Protein AF-A0A818E758-F1 (afdb_monomer)

pLDDT: mean 93.23, std 4.65, range [68.94, 97.69]

Structure (mmCIF, N/CA/C/O backbone):
data_AF-A0A818E758-F1
#
_entry.id   AF-A0A818E758-F1
#
loop_
_atom_site.group_PDB
_atom_site.id
_atom_site.type_symbol
_atom_site.label_atom_id
_atom_site.label_alt_id
_atom_site.label_comp_id
_atom_site.label_asym_id
_atom_site.label_entity_id
_atom_site.label_seq_id
_atom_site.pdbx_PDB_ins_code
_atom_site.Cartn_x
_atom_site.Cartn_y
_atom_site.Cartn_z
_atom_site.occupancy
_atom_site.B_iso_or_equiv
_atom_site.auth_seq_id
_atom_site.auth_comp_id
_atom_site.auth_asym_id
_atom_site.auth_atom_id
_atom_site.pdbx_PDB_model_num
ATOM 1 N N . MET A 1 1 ? -29.444 -4.368 22.541 1.00 70.75 1 MET A N 1
ATOM 2 C CA . MET A 1 1 ? -29.895 -2.983 22.271 1.00 70.75 1 MET A CA 1
ATOM 3 C C . MET A 1 1 ? -28.922 -2.372 21.281 1.00 70.75 1 MET A C 1
ATOM 5 O O . MET A 1 1 ? -27.742 -2.684 21.382 1.00 70.75 1 MET A O 1
ATOM 9 N N . ALA A 1 2 ? -29.398 -1.591 20.313 1.00 89.00 2 ALA A N 1
ATOM 10 C CA . ALA A 1 2 ? -28.515 -0.907 19.371 1.00 89.00 2 ALA A CA 1
ATOM 11 C C . ALA A 1 2 ? -27.837 0.285 20.064 1.00 89.00 2 ALA A C 1
ATOM 13 O O . ALA A 1 2 ? -28.493 1.023 20.799 1.00 89.00 2 ALA A O 1
ATOM 14 N N . GLU A 1 3 ? -26.535 0.453 19.849 1.00 92.38 3 GLU A N 1
ATOM 15 C CA . GLU A 1 3 ? -25.808 1.652 20.265 1.00 92.38 3 GLU A CA 1
ATOM 16 C C . GLU A 1 3 ? -26.174 2.819 19.342 1.00 92.38 3 GLU A C 1
ATOM 18 O O . GLU A 1 3 ? -26.232 2.659 18.122 1.00 92.38 3 GLU A O 1
ATOM 23 N N . HIS A 1 4 ? -26.436 3.993 19.916 1.00 95.00 4 HIS A N 1
ATOM 24 C CA . HIS A 1 4 ? -26.658 5.202 19.132 1.00 95.00 4 HIS A CA 1
ATOM 25 C C . HIS A 1 4 ? -25.319 5.798 18.690 1.00 95.00 4 HIS A C 1
ATOM 27 O O . HIS A 1 4 ? -24.444 6.033 19.521 1.00 95.00 4 HIS A O 1
ATOM 33 N N . ILE A 1 5 ? -25.201 6.094 17.397 1.00 96.31 5 ILE A N 1
ATOM 34 C CA . ILE A 1 5 ? -24.042 6.752 16.794 1.00 96.31 5 ILE A CA 1
ATOM 35 C C . ILE A 1 5 ? -24.507 8.073 16.179 1.00 96.31 5 ILE A C 1
ATOM 37 O O . ILE A 1 5 ? -25.442 8.081 15.376 1.00 96.31 5 ILE A O 1
ATOM 41 N N . ASP A 1 6 ? -23.853 9.180 16.531 1.00 96.38 6 ASP A N 1
ATOM 42 C CA . ASP A 1 6 ? -24.166 10.498 15.975 1.00 96.38 6 ASP A CA 1
ATOM 43 C C . ASP A 1 6 ? -23.452 10.708 14.632 1.00 96.38 6 ASP A C 1
ATOM 45 O O . ASP A 1 6 ? -22.220 10.746 14.545 1.00 96.38 6 ASP A O 1
ATOM 49 N N . SER A 1 7 ? -24.234 10.897 13.569 1.00 95.25 7 SER A N 1
ATOM 50 C CA . SER A 1 7 ? -23.721 11.105 12.213 1.00 95.25 7 SER A CA 1
ATOM 51 C C . SER A 1 7 ? -22.890 12.380 12.077 1.00 95.25 7 SER A C 1
ATOM 53 O O . SER A 1 7 ? -21.973 12.437 11.257 1.00 95.25 7 SER A O 1
ATOM 55 N N . THR A 1 8 ? -23.191 13.415 12.863 1.00 97.12 8 THR A N 1
ATOM 56 C CA . THR A 1 8 ? -22.452 14.682 12.795 1.00 97.12 8 THR A CA 1
ATOM 57 C C . THR A 1 8 ? -21.044 14.501 13.356 1.00 97.12 8 THR A C 1
ATOM 59 O O . THR A 1 8 ? -20.063 14.918 12.736 1.00 97.12 8 THR A O 1
ATOM 62 N N . SER A 1 9 ? -20.935 13.801 14.485 1.00 96.31 9 SER A N 1
ATOM 63 C CA . SER A 1 9 ? -19.671 13.474 15.139 1.00 96.31 9 SER A CA 1
ATOM 64 C C . SER A 1 9 ? -18.798 12.549 14.290 1.00 96.31 9 SER A C 1
ATOM 66 O O . SER A 1 9 ? -17.599 12.794 14.200 1.00 96.31 9 SER A O 1
ATOM 68 N N . ILE A 1 10 ? -19.365 11.557 13.588 1.00 96.38 10 ILE A N 1
ATOM 69 C CA . ILE A 1 10 ? -18.595 10.715 12.646 1.00 96.38 10 ILE A CA 1
ATOM 70 C C . ILE A 1 10 ? -17.889 11.548 11.568 1.00 96.38 10 ILE A C 1
ATOM 72 O O . ILE A 1 10 ? -16.739 11.272 11.221 1.00 96.38 10 ILE A O 1
ATOM 76 N N . ASN A 1 11 ? -18.565 12.563 11.029 1.00 96.31 11 ASN A N 1
ATOM 77 C CA . ASN A 1 11 ? -18.028 13.356 9.926 1.00 96.31 11 ASN A CA 1
ATOM 78 C C . ASN A 1 11 ? -17.037 14.429 10.391 1.00 96.31 11 ASN A C 1
ATOM 80 O O . ASN A 1 11 ? -16.059 14.698 9.695 1.00 96.31 11 ASN A O 1
ATOM 84 N N . ASN A 1 12 ? -17.262 15.009 11.574 1.00 97.50 12 ASN A N 1
ATOM 85 C CA . ASN A 1 12 ? -16.550 16.209 12.018 1.00 97.50 12 ASN A CA 1
ATOM 86 C C . ASN A 1 12 ? -15.566 15.971 13.175 1.00 97.50 12 ASN A C 1
ATOM 88 O O . ASN A 1 12 ? -14.763 16.852 13.475 1.00 97.50 12 ASN A O 1
ATOM 92 N N . ASN A 1 13 ? -15.590 14.803 13.826 1.00 97.69 13 ASN A N 1
ATOM 93 C CA . ASN A 1 13 ? -14.712 14.478 14.948 1.00 97.69 13 ASN A CA 1
ATOM 94 C C . ASN A 1 13 ? -13.895 13.208 14.660 1.00 97.69 13 ASN A C 1
ATOM 96 O O . ASN A 1 13 ? -14.389 12.082 14.723 1.00 97.69 13 ASN A O 1
ATOM 100 N N . LEU A 1 14 ? -12.598 13.400 14.393 1.00 97.31 14 LEU A N 1
ATOM 101 C CA . LEU A 1 14 ? -11.667 12.310 14.097 1.00 97.31 14 LEU A CA 1
ATOM 102 C C . LEU A 1 14 ? -11.581 11.282 15.232 1.00 97.31 14 LEU A C 1
ATOM 104 O O . LEU A 1 14 ? -11.552 10.085 14.956 1.00 97.31 14 LEU A O 1
ATOM 108 N N . ARG A 1 15 ? -11.537 11.740 16.491 1.00 96.94 15 ARG A N 1
ATOM 109 C CA . ARG A 1 15 ? -11.440 10.854 17.658 1.00 96.94 15 ARG A CA 1
ATOM 110 C C . ARG A 1 15 ? -12.686 9.980 17.761 1.00 96.94 15 ARG A C 1
ATOM 112 O O . ARG A 1 15 ? -12.547 8.769 17.859 1.00 96.94 15 ARG A O 1
ATOM 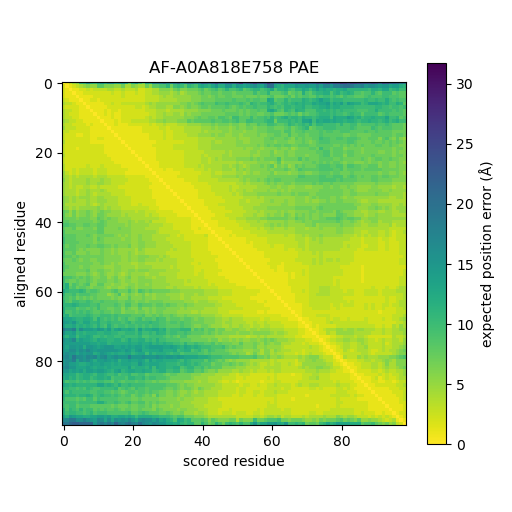119 N N . TYR A 1 16 ? -13.867 10.583 17.639 1.00 97.62 16 TYR A N 1
ATOM 120 C CA . TYR A 1 16 ? -15.142 9.864 17.676 1.00 97.62 16 TYR A CA 1
ATOM 121 C C . TYR A 1 16 ? -15.234 8.813 16.563 1.00 97.62 16 TYR A C 1
ATOM 123 O O . TYR A 1 16 ? -15.598 7.666 16.808 1.00 97.62 16 TYR A O 1
ATOM 131 N N . ARG A 1 17 ? -14.833 9.175 15.336 1.00 96.88 17 ARG A N 1
ATOM 132 C CA . ARG A 1 17 ? -14.798 8.239 14.205 1.00 96.88 17 ARG A CA 1
ATOM 133 C C . ARG A 1 17 ? -13.842 7.073 14.446 1.00 96.88 17 ARG A C 1
ATOM 135 O O . ARG A 1 17 ? -14.187 5.941 14.120 1.00 96.88 17 ARG A O 1
ATOM 142 N N . PHE A 1 18 ? -12.658 7.347 14.994 1.00 96.19 18 PHE A N 1
ATOM 143 C CA . PHE A 1 18 ? -11.685 6.310 15.328 1.00 96.19 18 PHE A CA 1
ATOM 144 C C . PHE A 1 18 ? -12.220 5.370 16.413 1.00 96.19 18 PHE A C 1
ATOM 146 O O . PHE A 1 18 ? -12.187 4.162 16.230 1.00 96.19 18 PHE A O 1
ATOM 153 N N . GLU A 1 19 ? -12.762 5.907 17.508 1.00 95.62 19 GLU A N 1
ATOM 154 C CA . GLU A 1 19 ? -13.316 5.111 18.612 1.00 95.62 19 GLU A CA 1
ATOM 155 C C . GLU A 1 19 ? -14.473 4.221 18.156 1.00 95.62 19 GLU A C 1
ATOM 157 O O . GLU A 1 19 ? -14.481 3.024 18.446 1.00 95.62 19 GLU A O 1
ATOM 162 N N . TYR A 1 20 ? -15.412 4.782 17.388 1.00 96.12 20 TYR A N 1
ATOM 163 C CA . TYR A 1 20 ? -16.505 4.021 16.791 1.00 96.12 20 TYR A CA 1
ATOM 164 C C . TYR A 1 20 ? -15.984 2.889 15.901 1.00 96.12 20 TYR A C 1
ATOM 166 O O . TYR A 1 20 ? -16.408 1.748 16.065 1.00 96.12 20 TYR A O 1
ATOM 174 N N . LEU A 1 21 ? -15.066 3.183 14.974 1.00 96.25 21 LEU A N 1
ATOM 175 C CA . LEU A 1 21 ? -14.577 2.188 14.021 1.00 96.25 21 LEU A CA 1
ATOM 176 C C . LEU A 1 21 ? -13.772 1.083 14.714 1.00 96.25 21 LEU A C 1
ATOM 178 O O . LEU A 1 21 ? -13.983 -0.090 14.414 1.00 96.25 21 LEU A O 1
ATOM 182 N N . SER A 1 22 ? -12.905 1.438 15.665 1.00 96.50 22 SER A N 1
ATOM 183 C CA . SER A 1 22 ? -12.147 0.463 16.455 1.00 96.50 22 SER A CA 1
ATOM 184 C C . SER A 1 22 ? -13.084 -0.450 17.239 1.00 96.50 22 SER A C 1
ATOM 186 O O . SER A 1 22 ? -12.937 -1.666 17.187 1.00 96.50 22 SER A O 1
ATOM 188 N N . LYS A 1 23 ? -14.119 0.102 17.884 1.00 95.81 23 LYS A N 1
ATOM 189 C CA . LYS A 1 23 ? -15.137 -0.702 18.571 1.00 95.81 23 LYS A CA 1
ATOM 190 C C . LYS A 1 23 ? -15.930 -1.583 17.602 1.00 95.81 23 LYS A C 1
ATOM 192 O O . LYS A 1 23 ? -16.155 -2.753 17.890 1.00 95.81 23 LYS A O 1
ATOM 197 N N . PHE A 1 24 ? -16.345 -1.037 16.460 1.00 95.94 24 PHE A N 1
ATOM 198 C CA . PHE A 1 24 ? -17.129 -1.746 15.447 1.00 95.94 24 PHE A CA 1
ATOM 199 C C . PHE A 1 24 ? -16.375 -2.945 14.860 1.00 95.94 24 PHE A C 1
ATOM 201 O O . PHE A 1 24 ? -16.959 -4.011 14.688 1.00 95.94 24 PHE A O 1
ATOM 208 N N . LEU A 1 25 ? -15.079 -2.782 14.585 1.00 96.75 25 LEU A N 1
ATOM 209 C CA . LEU A 1 25 ? -14.205 -3.851 14.099 1.00 96.75 25 LEU A CA 1
ATOM 210 C C . LEU A 1 25 ? -13.729 -4.792 15.214 1.00 96.75 25 LEU A C 1
ATOM 212 O O . LEU A 1 25 ? -13.041 -5.764 14.917 1.00 96.75 25 LEU A O 1
ATOM 216 N N . ASN A 1 26 ? -14.069 -4.501 16.475 1.00 96.75 26 ASN A N 1
ATOM 217 C CA . ASN A 1 26 ? -13.480 -5.133 17.652 1.00 96.75 26 ASN A CA 1
ATOM 218 C C . ASN A 1 26 ? -11.940 -5.120 17.598 1.00 96.75 26 ASN A C 1
ATOM 220 O O . ASN A 1 26 ? -11.294 -6.118 17.889 1.00 96.75 26 ASN A O 1
ATOM 224 N N . PHE A 1 27 ? -11.371 -3.987 17.184 1.00 97.06 27 PHE A N 1
ATOM 225 C CA . PHE A 1 27 ? -9.937 -3.746 17.151 1.00 97.06 27 PHE A CA 1
ATOM 226 C C . PHE A 1 27 ? -9.461 -3.347 18.548 1.00 97.06 27 PHE A C 1
ATOM 228 O O . PHE A 1 27 ? -9.851 -2.306 19.089 1.00 97.06 27 PHE A O 1
ATOM 235 N N . THR A 1 28 ? -8.637 -4.200 19.137 1.00 96.50 28 THR A N 1
ATOM 236 C CA . THR A 1 28 ? -8.213 -4.150 20.535 1.00 96.50 28 THR A CA 1
ATOM 237 C C . THR A 1 28 ? -6.713 -3.893 20.667 1.00 96.50 28 THR A C 1
ATOM 239 O O . THR A 1 28 ? -5.979 -3.819 19.683 1.00 96.50 28 THR A O 1
ATOM 242 N N . ASN A 1 29 ? -6.237 -3.758 21.907 1.00 96.00 29 ASN A N 1
ATOM 243 C CA . ASN A 1 29 ? -4.801 -3.664 22.171 1.00 96.00 29 ASN A CA 1
ATOM 244 C C . ASN A 1 29 ? -4.056 -4.945 21.765 1.00 96.00 29 ASN A C 1
ATOM 246 O O . ASN A 1 29 ? -2.934 -4.844 21.281 1.00 96.00 29 ASN A O 1
ATOM 250 N N . ASP A 1 30 ? -4.691 -6.114 21.876 1.00 97.12 30 ASP A N 1
ATOM 251 C CA . ASP A 1 30 ? -4.095 -7.390 21.467 1.00 97.12 30 ASP A CA 1
ATOM 252 C C . ASP A 1 30 ? -3.813 -7.400 19.955 1.00 97.12 30 ASP A C 1
ATOM 254 O O . ASP A 1 30 ? -2.755 -7.853 19.517 1.00 97.12 30 ASP A O 1
ATOM 258 N N . ASP A 1 31 ? -4.711 -6.824 19.145 1.00 96.75 31 ASP A N 1
ATOM 259 C CA . ASP A 1 31 ? -4.499 -6.670 17.701 1.00 96.75 31 ASP A CA 1
ATOM 260 C C . ASP A 1 31 ? -3.315 -5.742 17.407 1.00 96.75 31 ASP A C 1
ATOM 262 O O . ASP A 1 31 ? -2.513 -6.015 16.515 1.00 96.75 31 ASP A O 1
ATOM 266 N N . ILE A 1 32 ? -3.169 -4.659 18.177 1.00 95.62 32 ILE A N 1
ATOM 267 C CA . ILE A 1 32 ? -2.036 -3.731 18.059 1.00 95.62 32 ILE A CA 1
ATOM 268 C C . ILE A 1 32 ? -0.723 -4.450 18.386 1.00 95.62 32 ILE A C 1
ATOM 270 O O . ILE A 1 32 ? 0.250 -4.324 17.641 1.00 95.62 32 ILE A O 1
ATOM 274 N N . GLU A 1 33 ? -0.679 -5.209 19.480 1.00 97.12 33 GLU A N 1
ATOM 275 C CA . GLU A 1 33 ? 0.500 -5.982 19.878 1.00 97.12 33 GLU A CA 1
ATOM 276 C C . GLU A 1 33 ? 0.869 -7.023 18.817 1.00 97.12 33 GLU A C 1
ATOM 278 O O . GLU A 1 33 ? 2.025 -7.087 18.383 1.00 97.12 33 GLU A O 1
ATOM 283 N N . MET A 1 34 ? -0.120 -7.768 18.320 1.00 97.19 34 MET A N 1
ATOM 284 C CA . MET A 1 34 ? 0.076 -8.760 17.265 1.00 97.19 34 MET A CA 1
ATOM 285 C C . MET A 1 34 ? 0.532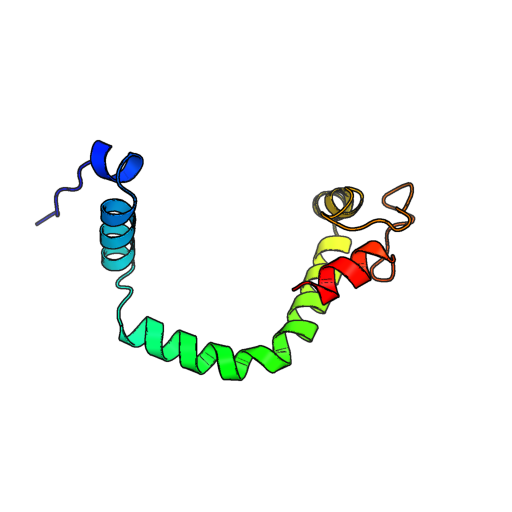 -8.134 15.948 1.00 97.19 34 MET A C 1
ATOM 287 O O . MET A 1 34 ? 1.425 -8.680 15.302 1.00 97.19 34 MET A O 1
ATOM 291 N N . LEU A 1 35 ? -0.015 -6.981 15.550 1.00 96.06 35 LEU A N 1
ATOM 292 C CA . LEU A 1 35 ? 0.418 -6.265 14.347 1.00 96.06 35 LEU A CA 1
ATOM 293 C C . LEU A 1 35 ? 1.847 -5.730 14.481 1.00 96.06 35 LEU A C 1
ATOM 295 O O . LEU A 1 35 ? 2.619 -5.828 13.529 1.00 96.06 35 LEU A O 1
ATOM 299 N N . ASN A 1 36 ? 2.231 -5.218 15.652 1.00 95.62 36 ASN A N 1
ATOM 300 C CA . ASN A 1 36 ? 3.602 -4.766 15.910 1.00 95.62 36 ASN A CA 1
ATOM 301 C C . ASN A 1 36 ? 4.604 -5.930 15.906 1.00 95.62 36 ASN A C 1
ATOM 303 O O . ASN A 1 36 ? 5.728 -5.789 15.414 1.00 95.62 36 ASN A O 1
ATOM 307 N N . TYR A 1 37 ? 4.207 -7.089 16.431 1.00 96.25 37 TYR A N 1
ATOM 308 C CA . TYR A 1 37 ? 5.009 -8.307 16.364 1.00 96.25 37 TYR A CA 1
ATOM 309 C C . TYR A 1 37 ? 5.130 -8.818 14.922 1.00 96.25 37 TYR A C 1
ATOM 311 O O . TYR A 1 37 ? 6.234 -9.031 14.419 1.00 96.25 37 TYR A O 1
ATOM 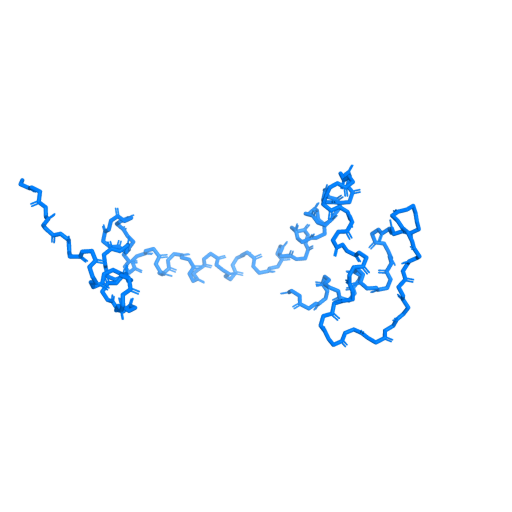319 N N . PHE A 1 38 ? 4.001 -8.944 14.220 1.00 95.75 38 PHE A N 1
ATOM 320 C CA . PHE A 1 38 ? 3.963 -9.375 12.826 1.00 95.75 38 PHE A CA 1
ATOM 321 C C . PHE A 1 38 ? 4.744 -8.430 11.914 1.00 95.75 38 PHE A C 1
ATOM 323 O O . PHE A 1 38 ? 5.439 -8.901 11.022 1.00 95.75 38 PHE A O 1
ATOM 330 N N . GLY A 1 39 ? 4.697 -7.117 12.151 1.00 94.62 39 GLY A N 1
ATOM 331 C CA . GLY A 1 39 ? 5.435 -6.128 11.367 1.00 94.62 39 GLY A CA 1
ATOM 332 C C . GLY A 1 39 ? 6.937 -6.412 11.316 1.00 94.62 39 GLY A C 1
ATOM 333 O O . GLY A 1 39 ? 7.540 -6.324 10.251 1.00 94.62 39 GLY A O 1
ATOM 334 N N . GLN A 1 40 ? 7.529 -6.852 12.430 1.00 93.62 40 GLN A N 1
ATOM 335 C CA . GLN A 1 40 ? 8.9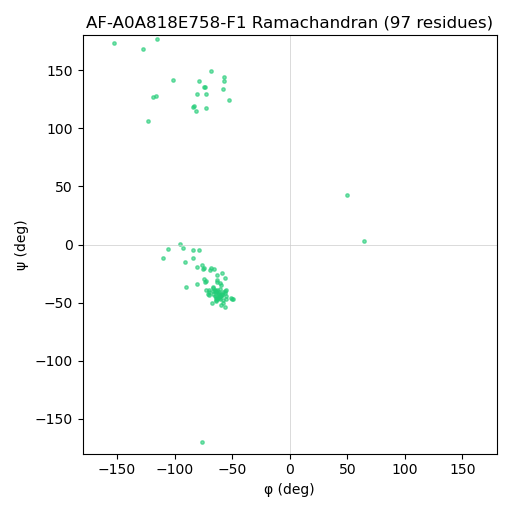45 -7.238 12.483 1.00 93.62 40 GLN A CA 1
ATOM 336 C C . GLN A 1 40 ? 9.236 -8.492 11.651 1.00 93.62 40 GLN A C 1
ATOM 338 O O . GLN A 1 40 ? 10.280 -8.580 11.009 1.00 93.62 40 GLN A O 1
ATOM 343 N N . ILE A 1 41 ? 8.300 -9.444 11.630 1.00 95.56 41 ILE A N 1
ATOM 344 C CA . ILE A 1 41 ? 8.399 -10.666 10.823 1.00 95.56 41 ILE A CA 1
ATOM 345 C C . ILE A 1 41 ? 8.187 -10.358 9.340 1.00 95.56 41 ILE A C 1
ATOM 347 O O . ILE A 1 41 ? 8.859 -10.941 8.498 1.00 95.56 41 ILE A O 1
ATOM 351 N N . ALA A 1 42 ? 7.262 -9.457 9.012 1.00 92.94 42 ALA A N 1
ATOM 352 C CA . ALA A 1 42 ? 6.893 -9.107 7.648 1.00 92.94 42 ALA A CA 1
ATOM 353 C C . ALA A 1 42 ? 7.946 -8.231 6.957 1.00 92.94 42 ALA A C 1
ATOM 355 O O . ALA A 1 42 ? 8.094 -8.314 5.738 1.00 92.94 42 ALA A O 1
ATOM 356 N N . LEU A 1 43 ? 8.689 -7.420 7.720 1.00 92.69 43 LEU A N 1
ATOM 357 C CA . LEU A 1 43 ? 9.633 -6.427 7.201 1.00 92.69 43 LEU A CA 1
ATOM 358 C C . LEU A 1 43 ? 10.610 -6.976 6.140 1.00 92.69 43 LEU A C 1
ATOM 360 O O . LEU A 1 43 ? 10.718 -6.357 5.081 1.00 92.69 43 LEU A O 1
ATOM 364 N N . PRO A 1 44 ? 11.269 -8.140 6.323 1.00 94.88 44 PRO A N 1
ATOM 365 C CA . PRO A 1 44 ? 12.189 -8.685 5.322 1.00 94.88 44 PRO A CA 1
ATOM 366 C C . PRO A 1 44 ? 11.507 -9.099 4.010 1.00 94.88 44 PRO A C 1
ATOM 368 O O . PRO A 1 44 ? 12.169 -9.202 2.980 1.00 94.88 44 PRO A O 1
ATOM 371 N N . PHE A 1 45 ? 10.194 -9.344 4.031 1.00 94.19 45 PHE A N 1
ATOM 372 C CA . PHE A 1 45 ? 9.424 -9.797 2.872 1.00 94.19 45 PHE A CA 1
ATOM 373 C C . PHE A 1 45 ? 8.823 -8.646 2.060 1.00 94.19 45 PHE A C 1
ATOM 375 O O . PHE A 1 45 ? 8.428 -8.866 0.912 1.00 94.19 45 PHE A O 1
ATOM 382 N N . ILE A 1 46 ? 8.779 -7.426 2.614 1.00 92.62 46 ILE A N 1
ATOM 383 C CA . ILE A 1 46 ? 8.209 -6.245 1.949 1.00 92.62 46 ILE A CA 1
ATOM 384 C C . ILE A 1 46 ? 8.764 -6.054 0.530 1.00 92.62 46 ILE A C 1
ATOM 386 O O . ILE A 1 46 ? 7.940 -5.940 -0.379 1.00 92.62 46 ILE A O 1
ATOM 390 N N . PRO A 1 47 ? 10.088 -6.127 0.269 1.00 92.69 47 PRO A N 1
ATOM 391 C CA . PRO A 1 47 ? 10.606 -5.952 -1.088 1.00 92.69 47 PRO A CA 1
ATOM 392 C C . PRO A 1 47 ? 10.013 -6.948 -2.094 1.00 92.69 47 PRO A C 1
ATOM 394 O O . PRO A 1 47 ? 9.632 -6.568 -3.196 1.00 92.69 47 PRO A O 1
ATOM 397 N N . THR A 1 48 ? 9.851 -8.214 -1.695 1.00 95.19 48 THR A N 1
ATOM 398 C CA . THR A 1 48 ? 9.299 -9.262 -2.573 1.00 95.19 48 THR A CA 1
ATOM 399 C C . THR A 1 48 ? 7.812 -9.045 -2.846 1.00 95.19 48 THR A C 1
ATOM 401 O O . THR A 1 48 ? 7.351 -9.209 -3.979 1.00 95.19 48 THR A O 1
ATOM 404 N N . VAL A 1 49 ? 7.046 -8.655 -1.824 1.00 94.94 49 VAL A N 1
ATOM 405 C CA . VAL A 1 49 ? 5.614 -8.355 -1.968 1.00 94.94 49 VAL A CA 1
ATOM 406 C C . VAL A 1 49 ? 5.412 -7.135 -2.865 1.00 94.94 49 VAL A C 1
ATOM 408 O O . VAL A 1 49 ? 4.573 -7.171 -3.765 1.00 94.94 49 VAL A O 1
ATOM 411 N N . VAL A 1 50 ? 6.210 -6.084 -2.661 1.00 94.50 50 VAL A N 1
ATOM 412 C CA . VAL A 1 50 ? 6.206 -4.869 -3.483 1.00 94.50 50 VAL A CA 1
ATOM 413 C C . VAL A 1 50 ? 6.532 -5.217 -4.933 1.00 94.50 50 VAL A C 1
ATOM 415 O O . VAL A 1 50 ? 5.743 -4.894 -5.818 1.00 94.50 50 VAL A O 1
ATOM 418 N N . ASP A 1 51 ? 7.624 -5.934 -5.197 1.00 94.31 51 ASP A N 1
ATOM 419 C CA . ASP A 1 51 ? 7.997 -6.344 -6.554 1.00 94.31 51 ASP A CA 1
ATOM 420 C C . ASP A 1 51 ? 6.869 -7.125 -7.245 1.00 94.31 51 ASP A C 1
ATOM 422 O O . ASP A 1 51 ? 6.480 -6.790 -8.367 1.00 94.31 51 ASP A O 1
ATOM 426 N N . THR A 1 52 ? 6.284 -8.103 -6.548 1.00 96.00 52 THR A N 1
ATOM 427 C CA . THR A 1 52 ? 5.179 -8.927 -7.067 1.00 96.00 52 THR A CA 1
ATOM 428 C C . THR A 1 52 ? 3.948 -8.079 -7.395 1.00 96.00 52 THR A C 1
ATOM 430 O O . THR A 1 52 ? 3.349 -8.222 -8.463 1.00 96.00 52 THR A O 1
ATOM 433 N N . LEU A 1 53 ? 3.577 -7.155 -6.505 1.00 95.12 53 LEU A N 1
ATOM 434 C CA . LEU A 1 53 ? 2.440 -6.262 -6.709 1.00 95.12 53 LEU A CA 1
ATOM 435 C C . LEU A 1 53 ? 2.666 -5.333 -7.902 1.00 95.12 53 LEU A C 1
ATOM 437 O O . LEU A 1 53 ? 1.784 -5.175 -8.742 1.00 95.12 53 LEU A O 1
ATOM 441 N N . PHE A 1 54 ? 3.850 -4.732 -8.00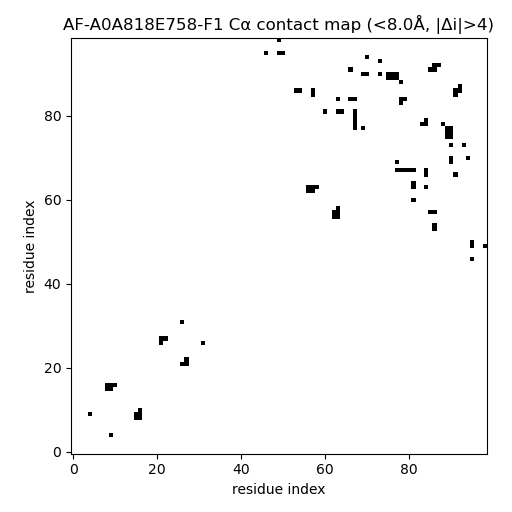6 1.00 94.88 54 PHE A N 1
ATOM 442 C CA . PHE A 1 54 ? 4.182 -3.835 -9.106 1.00 94.88 54 PHE A CA 1
ATOM 443 C C . PHE A 1 54 ? 4.211 -4.563 -10.450 1.00 94.88 54 PHE A C 1
ATOM 445 O O . PHE A 1 54 ? 3.701 -4.023 -11.428 1.00 94.88 54 PHE A O 1
ATOM 452 N N . GLN A 1 55 ? 4.742 -5.788 -10.510 1.00 95.44 55 GLN A N 1
ATOM 453 C CA . GLN A 1 55 ? 4.632 -6.625 -11.708 1.00 95.44 55 GLN A CA 1
ATOM 454 C C . GLN A 1 55 ? 3.165 -6.853 -12.072 1.00 95.44 55 GLN A C 1
ATOM 456 O O . GLN A 1 55 ? 2.773 -6.579 -13.205 1.00 95.44 55 GLN A O 1
ATOM 461 N N . LYS A 1 56 ? 2.334 -7.230 -11.092 1.00 96.38 56 LYS A N 1
ATOM 462 C CA . LYS A 1 56 ? 0.910 -7.481 -11.319 1.00 96.38 56 LYS A CA 1
ATOM 463 C C . LYS A 1 56 ? 0.160 -6.247 -11.820 1.00 96.38 56 LYS A C 1
ATOM 465 O O . LYS A 1 56 ? -0.659 -6.352 -12.725 1.00 96.38 56 LYS A O 1
ATOM 470 N N . LEU A 1 57 ? 0.453 -5.068 -11.274 1.00 95.56 57 LEU A N 1
ATOM 471 C CA . LEU A 1 57 ? -0.160 -3.808 -11.707 1.00 95.56 57 LEU A CA 1
ATOM 472 C C . LEU A 1 57 ? 0.286 -3.380 -13.115 1.00 95.56 57 LEU A C 1
ATOM 474 O O . LEU A 1 57 ? -0.414 -2.603 -13.759 1.00 95.56 57 LEU A O 1
ATOM 478 N N . LEU A 1 58 ? 1.425 -3.861 -13.615 1.00 95.00 58 LEU A N 1
ATOM 479 C CA . LEU A 1 58 ? 1.864 -3.596 -14.988 1.00 95.00 58 LEU A CA 1
ATOM 480 C C . LEU A 1 58 ? 1.241 -4.547 -16.019 1.00 95.00 58 LEU A C 1
ATOM 482 O O . LEU A 1 58 ? 1.357 -4.278 -17.214 1.00 95.00 58 LEU A O 1
ATOM 486 N N . GLU A 1 59 ? 0.579 -5.625 -15.588 1.00 95.56 59 GLU A N 1
ATOM 487 C CA . GLU A 1 59 ? -0.122 -6.555 -16.485 1.00 95.56 59 GLU A CA 1
ATOM 488 C C . GLU A 1 59 ? -1.435 -5.982 -17.039 1.00 95.56 59 GLU A C 1
ATOM 490 O O . GLU A 1 59 ? -1.917 -6.460 -18.064 1.00 95.56 59 GLU A O 1
ATOM 495 N N . PHE A 1 60 ? -2.012 -4.963 -16.394 1.00 95.50 60 PHE A N 1
ATOM 496 C CA . PHE A 1 60 ? -3.280 -4.356 -16.807 1.00 95.50 60 PHE A CA 1
ATOM 497 C C . PHE A 1 60 ? -3.068 -2.898 -17.209 1.00 95.50 60 PHE A C 1
ATOM 499 O O . PHE A 1 60 ? -2.538 -2.104 -16.434 1.00 95.50 60 PHE A O 1
ATOM 506 N N . ASP A 1 61 ? -3.530 -2.529 -18.399 1.00 93.25 61 ASP A N 1
ATOM 507 C CA . ASP A 1 61 ? -3.482 -1.170 -18.956 1.00 93.25 61 ASP A CA 1
ATOM 508 C C . ASP A 1 61 ? -4.049 -0.111 -17.988 1.00 93.25 61 ASP A C 1
ATOM 510 O O . ASP A 1 61 ? -3.416 0.908 -17.693 1.00 93.25 61 ASP A O 1
ATOM 514 N N . ILE A 1 62 ? -5.210 -0.397 -17.389 1.00 95.38 62 ILE A N 1
ATOM 515 C CA . ILE A 1 62 ? -5.912 0.518 -16.491 1.00 95.38 62 ILE A CA 1
ATOM 516 C C . ILE A 1 62 ? -5.090 0.881 -15.253 1.00 95.38 62 ILE A C 1
ATOM 518 O O . ILE A 1 62 ? -5.199 2.009 -14.774 1.00 95.38 62 ILE A O 1
ATOM 522 N N . THR A 1 63 ? -4.259 -0.031 -14.747 1.00 94.88 63 THR A N 1
ATOM 523 C CA . THR A 1 63 ? -3.351 0.230 -13.623 1.00 94.88 63 THR A CA 1
ATOM 524 C C . THR A 1 63 ? -1.997 0.738 -14.106 1.00 94.88 63 THR A C 1
ATOM 526 O O . THR A 1 63 ? -1.427 1.640 -13.492 1.00 94.88 63 THR A O 1
ATOM 529 N N . LYS A 1 64 ? -1.512 0.232 -15.243 1.00 94.12 64 LYS A N 1
ATOM 530 C CA . LYS A 1 64 ? -0.224 0.584 -15.841 1.00 94.12 64 LYS A CA 1
ATOM 531 C C . LYS A 1 64 ? -0.115 2.075 -16.157 1.00 94.12 64 LYS A C 1
ATOM 533 O O . LYS A 1 64 ? 0.891 2.697 -15.811 1.00 94.12 64 LYS A O 1
ATOM 538 N N . LYS A 1 65 ? -1.163 2.680 -16.726 1.00 93.12 65 LYS A N 1
ATOM 539 C CA . LYS A 1 65 ? -1.181 4.106 -17.104 1.00 93.12 65 LYS A CA 1
ATOM 540 C C . LYS A 1 65 ? -0.867 5.071 -15.954 1.00 93.12 65 LYS A C 1
ATOM 542 O O . LYS A 1 65 ? -0.293 6.135 -16.179 1.00 93.12 65 LYS A O 1
ATOM 547 N N . TYR A 1 66 ? -1.183 4.707 -14.707 1.00 92.06 66 TYR A N 1
ATOM 548 C CA . TYR A 1 66 ? -0.910 5.557 -13.542 1.00 92.06 66 TYR A CA 1
ATOM 549 C C . TYR A 1 66 ? 0.586 5.699 -13.241 1.00 92.06 66 TYR A C 1
ATOM 551 O O . TYR A 1 66 ? 0.998 6.670 -12.605 1.00 92.06 66 TYR A O 1
ATOM 559 N N . PHE A 1 67 ? 1.418 4.778 -13.728 1.00 92.56 67 PHE A N 1
ATOM 560 C CA . PHE A 1 67 ? 2.866 4.842 -13.549 1.00 92.56 67 PHE A CA 1
ATOM 561 C C . PHE A 1 67 ? 3.584 5.712 -14.585 1.00 92.56 67 PHE A C 1
ATOM 563 O O . PHE A 1 67 ? 4.783 5.946 -14.433 1.00 92.56 67 PHE A O 1
ATOM 570 N N . LEU A 1 68 ? 2.874 6.246 -15.584 1.00 91.75 68 LEU A N 1
ATOM 571 C CA . LEU A 1 68 ? 3.391 7.303 -16.463 1.00 91.75 68 LEU A CA 1
ATOM 572 C C . LEU A 1 68 ? 3.414 8.670 -15.765 1.00 91.75 68 LEU A C 1
ATOM 574 O O . LEU A 1 68 ? 4.165 9.563 -16.148 1.00 91.75 68 LEU A O 1
ATOM 578 N N . ILE A 1 69 ? 2.613 8.836 -14.708 1.00 92.12 69 ILE A N 1
ATOM 579 C CA . ILE A 1 69 ? 2.575 10.067 -13.921 1.00 92.12 69 ILE A CA 1
ATOM 580 C C . ILE A 1 69 ? 3.853 10.160 -13.090 1.00 92.12 69 ILE A C 1
ATOM 582 O O . ILE A 1 69 ? 4.205 9.219 -12.365 1.00 92.12 69 ILE A O 1
ATOM 586 N N . ARG A 1 70 ? 4.525 11.314 -13.165 1.00 93.19 70 ARG A N 1
ATOM 587 C CA . ARG A 1 70 ? 5.734 11.600 -12.387 1.00 93.19 70 ARG A CA 1
ATOM 588 C C . ARG A 1 70 ? 5.486 11.341 -10.901 1.00 93.19 70 ARG A C 1
ATOM 590 O O . ARG A 1 70 ? 4.557 11.895 -10.318 1.00 93.19 70 ARG A O 1
ATOM 597 N N . HIS A 1 71 ? 6.306 10.492 -10.291 1.00 91.31 71 HIS A N 1
ATOM 598 C CA . HIS A 1 71 ? 6.274 10.283 -8.851 1.00 91.31 71 HIS A CA 1
ATOM 599 C C . HIS A 1 71 ? 6.766 11.537 -8.124 1.00 91.31 71 HIS A C 1
ATOM 601 O O . HIS A 1 71 ? 7.613 12.272 -8.636 1.00 91.31 71 HIS A O 1
ATOM 607 N N . PHE A 1 72 ? 6.244 11.781 -6.924 1.00 89.81 72 PHE A N 1
ATOM 608 C CA . PHE A 1 72 ? 6.676 12.910 -6.111 1.00 89.81 72 PHE A CA 1
ATOM 609 C C . PHE A 1 72 ? 8.188 12.829 -5.848 1.00 89.81 72 PHE A C 1
ATOM 611 O O . PHE A 1 72 ? 8.710 11.763 -5.543 1.00 89.81 72 PHE A O 1
ATOM 618 N N . SER A 1 73 ? 8.901 13.943 -6.020 1.00 90.06 73 SER A N 1
ATOM 619 C CA . SER A 1 73 ? 10.367 14.027 -5.891 1.00 90.06 73 SER A CA 1
ATOM 620 C C . SER A 1 73 ? 11.198 13.218 -6.901 1.00 90.06 73 SER A C 1
ATOM 622 O O . SER A 1 73 ? 12.424 13.256 -6.830 1.00 90.06 73 SER A O 1
ATOM 624 N N . TYR A 1 74 ? 10.586 12.540 -7.878 1.00 91.81 74 TYR A N 1
ATOM 625 C CA . TYR A 1 74 ? 11.329 11.875 -8.948 1.00 91.81 74 TYR A CA 1
ATOM 626 C C . TYR A 1 74 ? 11.685 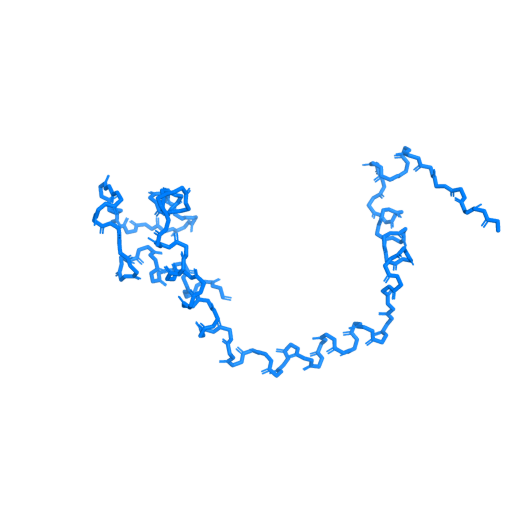12.863 -10.070 1.00 91.81 74 TYR A C 1
ATOM 628 O O . TYR A 1 74 ? 10.802 13.428 -10.724 1.00 91.81 74 TYR A O 1
ATOM 636 N N . THR A 1 75 ? 12.979 13.053 -10.330 1.00 91.50 75 THR A N 1
ATOM 637 C CA . THR A 1 75 ? 13.512 14.027 -11.307 1.00 91.50 75 THR A CA 1
ATOM 638 C C . THR A 1 75 ? 14.040 13.394 -12.596 1.00 91.50 75 THR A C 1
ATOM 640 O O . THR A 1 75 ? 14.392 14.122 -13.522 1.00 91.50 75 THR A O 1
ATOM 643 N N . GLY A 1 76 ? 14.053 12.062 -12.690 1.00 90.44 76 GLY A N 1
ATOM 644 C CA . GLY A 1 76 ? 14.565 11.334 -13.851 1.00 90.44 76 GLY A CA 1
ATOM 645 C C . GLY A 1 76 ? 13.626 11.324 -15.063 1.00 90.44 76 GLY A C 1
ATOM 646 O O . GLY A 1 76 ? 12.618 12.051 -15.134 1.00 90.44 76 GLY A O 1
ATOM 647 N N . THR A 1 77 ? 13.980 10.491 -16.038 1.00 88.50 77 THR A N 1
ATOM 648 C CA . THR A 1 77 ? 13.270 10.386 -17.321 1.00 88.50 77 THR A CA 1
ATOM 649 C C . THR A 1 77 ? 11.989 9.558 -17.206 1.00 88.50 77 THR A C 1
ATOM 651 O O . THR A 1 77 ? 11.937 8.548 -16.510 1.00 88.50 77 THR A O 1
ATOM 654 N N . LEU A 1 78 ? 10.923 9.988 -17.884 1.00 88.81 78 LEU A N 1
ATOM 655 C CA . LEU A 1 78 ? 9.666 9.240 -17.922 1.00 88.81 78 LEU A CA 1
ATOM 656 C C . LEU A 1 78 ? 9.546 8.476 -19.242 1.00 88.81 78 LEU A C 1
ATOM 658 O O . LEU A 1 78 ? 9.899 9.039 -20.281 1.00 88.81 78 LEU A O 1
ATOM 662 N N . PRO A 1 79 ? 9.010 7.244 -19.222 1.00 88.75 79 PRO A N 1
ATOM 663 C CA . PRO A 1 79 ? 8.572 6.573 -20.440 1.00 88.75 79 PRO A CA 1
ATOM 664 C C . PRO A 1 79 ? 7.538 7.423 -21.183 1.00 88.75 79 PRO A C 1
ATOM 666 O O . PRO A 1 79 ? 6.702 8.074 -20.552 1.00 88.75 79 PRO A O 1
ATOM 669 N N . ILE A 1 80 ? 7.573 7.402 -22.517 1.00 84.50 80 ILE A N 1
ATOM 670 C CA . ILE A 1 80 ? 6.682 8.232 -23.342 1.00 84.50 80 ILE A CA 1
ATOM 671 C C . ILE A 1 80 ? 5.253 7.675 -23.323 1.00 84.50 80 ILE A C 1
ATOM 673 O O . ILE A 1 80 ? 4.278 8.420 -23.417 1.00 84.50 80 ILE A O 1
ATOM 677 N N . ASN A 1 81 ? 5.120 6.355 -23.209 1.00 88.75 81 ASN A N 1
ATOM 678 C CA . ASN A 1 81 ? 3.852 5.642 -23.305 1.00 88.75 81 ASN A CA 1
ATOM 679 C C . ASN A 1 81 ? 3.881 4.330 -22.502 1.00 88.75 81 ASN A C 1
ATOM 681 O O . ASN A 1 81 ? 4.915 3.901 -21.984 1.00 88.75 81 ASN A O 1
ATOM 685 N N . GLU A 1 82 ? 2.723 3.675 -22.411 1.00 85.75 82 GLU A N 1
ATOM 686 C CA . GLU A 1 82 ? 2.556 2.413 -21.684 1.00 85.75 82 GLU A CA 1
ATOM 687 C C . GLU A 1 82 ? 3.389 1.264 -22.265 1.00 85.75 82 GLU A C 1
ATOM 689 O O . GLU A 1 82 ? 3.742 0.344 -21.531 1.00 85.75 82 GLU A O 1
ATOM 694 N N . THR A 1 83 ? 3.728 1.296 -23.555 1.00 87.38 83 THR A N 1
ATOM 695 C CA . THR A 1 83 ? 4.540 0.260 -24.210 1.00 87.38 83 THR A CA 1
ATOM 696 C C . THR A 1 83 ? 5.992 0.310 -23.735 1.00 87.38 83 THR A C 1
ATOM 698 O O . THR A 1 83 ? 6.598 -0.729 -23.493 1.00 87.38 83 THR A O 1
ATOM 701 N N . GLU A 1 84 ? 6.534 1.514 -23.548 1.00 88.19 84 GLU A N 1
ATOM 702 C CA . GLU A 1 84 ? 7.898 1.748 -23.049 1.00 88.19 84 GLU A CA 1
ATOM 703 C C . GLU A 1 84 ? 8.016 1.622 -21.524 1.00 88.19 84 GLU A C 1
ATOM 705 O O . GLU A 1 84 ? 9.108 1.434 -20.982 1.00 88.19 84 GLU A O 1
ATOM 710 N N . LEU A 1 85 ? 6.894 1.726 -20.811 1.00 91.94 85 LEU A N 1
ATOM 711 C CA . LEU A 1 85 ? 6.852 1.535 -19.371 1.00 91.94 85 LEU A CA 1
ATOM 712 C C . LEU A 1 85 ? 7.023 0.049 -19.029 1.00 91.94 85 LEU A C 1
ATOM 714 O O . LEU A 1 85 ? 6.178 -0.798 -19.336 1.00 91.94 85 LEU A O 1
ATOM 718 N N . THR A 1 86 ? 8.098 -0.255 -18.312 1.00 92.88 86 THR A N 1
ATOM 719 C CA . THR A 1 86 ? 8.419 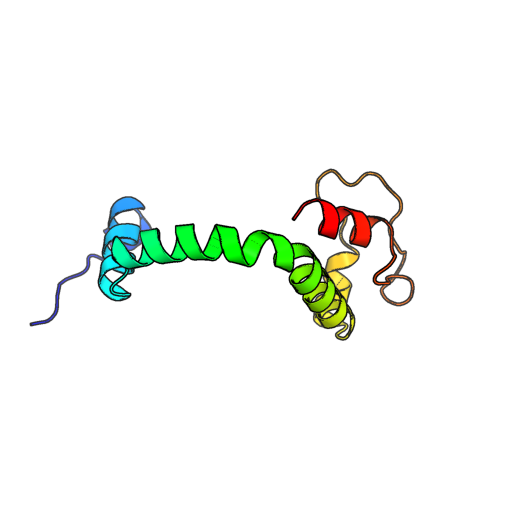-1.603 -17.845 1.00 92.88 86 THR A CA 1
ATOM 720 C C . THR A 1 86 ? 8.677 -1.605 -16.347 1.00 92.88 86 THR A C 1
ATOM 722 O O . THR A 1 86 ? 8.871 -0.566 -15.715 1.00 92.88 86 THR A O 1
ATOM 725 N N . PHE A 1 87 ? 8.748 -2.801 -15.768 1.00 93.06 87 PHE A N 1
ATOM 726 C CA . PHE A 1 87 ? 9.136 -2.976 -14.372 1.00 93.06 87 PHE A CA 1
ATOM 727 C C . PHE A 1 87 ? 10.537 -2.411 -14.060 1.00 93.06 87 PHE A C 1
ATOM 729 O O . PHE A 1 87 ? 10.805 -2.040 -12.917 1.00 93.06 87 PHE A O 1
ATOM 736 N N . GLN A 1 88 ? 11.409 -2.305 -15.069 1.00 92.31 88 GLN A N 1
ATOM 737 C CA . GLN A 1 88 ? 12.779 -1.798 -14.943 1.00 92.31 88 GLN A CA 1
ATOM 738 C C . GLN A 1 88 ? 12.920 -0.309 -15.286 1.00 92.31 88 GLN A C 1
ATOM 740 O O . GLN A 1 88 ? 14.024 0.225 -15.226 1.00 92.31 88 GLN A O 1
ATOM 745 N N . SER A 1 89 ? 11.831 0.383 -15.642 1.00 92.88 89 SER A N 1
ATOM 746 C CA . SER A 1 89 ? 11.875 1.831 -15.852 1.00 92.88 89 SER A CA 1
ATOM 747 C C . SER A 1 89 ? 12.388 2.538 -14.590 1.00 92.88 89 SER A C 1
ATOM 749 O O . SER A 1 89 ? 12.024 2.168 -13.474 1.00 92.88 89 SER A O 1
ATOM 751 N N . GLU A 1 90 ? 13.206 3.578 -14.756 1.00 93.00 90 GLU A N 1
ATOM 752 C CA . GLU A 1 90 ? 13.911 4.255 -13.656 1.00 93.00 90 GLU A CA 1
ATOM 753 C C . GLU A 1 90 ? 12.946 4.746 -12.557 1.00 93.00 90 GLU A C 1
ATOM 755 O O . GLU A 1 90 ? 13.159 4.479 -11.374 1.00 93.00 90 GLU A O 1
ATOM 760 N N . GLN A 1 91 ? 11.814 5.351 -12.936 1.00 91.69 91 GLN A N 1
ATOM 761 C CA . GLN A 1 91 ? 10.769 5.734 -11.982 1.00 91.69 91 GLN A CA 1
ATOM 762 C C . GLN A 1 91 ? 10.195 4.542 -11.197 1.00 91.69 91 GLN A C 1
ATOM 764 O O . GLN A 1 91 ? 9.810 4.692 -10.037 1.00 91.69 91 GLN A O 1
ATOM 769 N N . MET A 1 92 ? 10.086 3.366 -11.817 1.00 93.31 92 MET A N 1
ATOM 770 C CA . MET A 1 92 ? 9.539 2.176 -11.164 1.00 93.31 92 MET A CA 1
ATOM 771 C C . MET A 1 92 ? 10.503 1.647 -10.113 1.00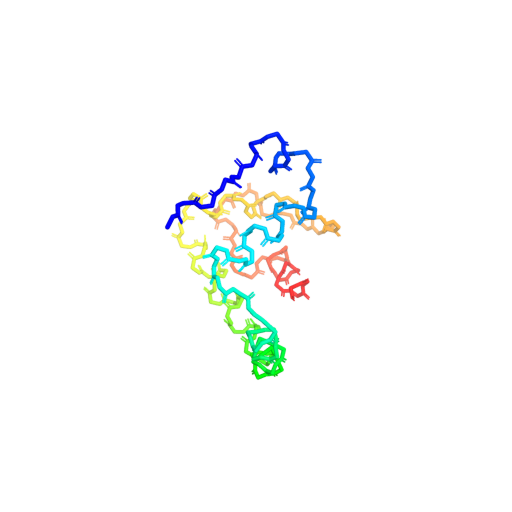 93.31 92 MET A C 1
ATOM 773 O O . MET A 1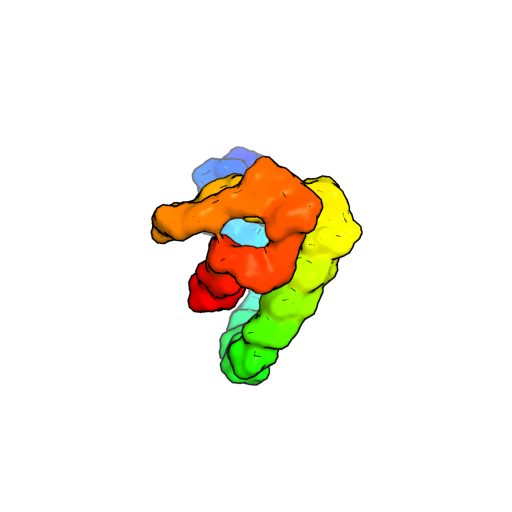 92 ? 10.074 1.347 -9.003 1.00 93.31 92 MET A O 1
ATOM 777 N N . ALA A 1 93 ? 11.800 1.613 -10.424 1.00 91.75 93 ALA A N 1
ATOM 778 C CA . ALA A 1 93 ? 12.833 1.302 -9.442 1.00 91.75 93 ALA A CA 1
ATOM 779 C C . ALA A 1 93 ? 12.828 2.316 -8.284 1.00 91.75 93 ALA A C 1
ATOM 781 O O . ALA A 1 93 ? 12.817 1.912 -7.122 1.00 91.75 93 ALA A O 1
ATOM 782 N N . PHE A 1 94 ? 12.725 3.616 -8.595 1.00 92.12 94 PHE A N 1
ATOM 783 C CA . PHE A 1 94 ? 12.616 4.673 -7.587 1.00 92.12 94 PHE A CA 1
ATOM 784 C C . PHE A 1 94 ? 11.424 4.435 -6.650 1.00 92.12 94 PHE A C 1
ATOM 786 O O . PHE A 1 94 ? 11.607 4.330 -5.441 1.00 92.12 94 PHE A O 1
ATOM 793 N N . ARG A 1 95 ? 10.219 4.247 -7.207 1.00 90.88 95 ARG A N 1
ATOM 794 C CA . ARG A 1 95 ? 8.988 4.004 -6.436 1.00 90.88 95 ARG A CA 1
ATOM 795 C C . ARG A 1 95 ? 9.094 2.795 -5.510 1.00 90.88 95 ARG A C 1
ATOM 797 O O . ARG A 1 95 ? 8.584 2.867 -4.402 1.00 90.88 95 ARG A O 1
ATOM 804 N N . ARG A 1 96 ? 9.729 1.700 -5.941 1.00 90.81 96 ARG A N 1
ATOM 805 C CA . ARG A 1 96 ? 9.887 0.496 -5.105 1.00 90.81 96 ARG A CA 1
ATOM 806 C C . ARG A 1 96 ? 10.902 0.686 -3.981 1.00 90.81 96 ARG A C 1
ATOM 808 O O . ARG A 1 96 ? 10.719 0.109 -2.923 1.00 90.81 96 ARG A O 1
ATOM 815 N N . SER A 1 97 ? 11.930 1.509 -4.193 1.00 85.56 97 SER A N 1
ATOM 816 C CA . SER A 1 97 ? 12.943 1.815 -3.170 1.00 85.56 97 SER A CA 1
ATOM 817 C C . SER A 1 97 ? 12.473 2.792 -2.087 1.00 85.56 97 SER A C 1
ATOM 819 O O . SER A 1 97 ? 13.101 2.891 -1.038 1.00 85.56 97 SER A O 1
ATOM 821 N N . THR A 1 98 ? 11.391 3.533 -2.350 1.00 79.94 98 THR A N 1
ATOM 822 C CA . THR A 1 98 ? 10.792 4.497 -1.411 1.00 79.94 98 THR A CA 1
ATOM 823 C C . THR A 1 98 ? 9.668 3.916 -0.548 1.00 79.94 98 THR A C 1
ATOM 825 O O . THR A 1 98 ? 9.107 4.651 0.263 1.00 79.94 98 THR A O 1
ATOM 828 N N . VAL A 1 99 ? 9.303 2.646 -0.761 1.00 68.94 99 VAL A N 1
ATOM 829 C CA . VAL A 1 99 ? 8.349 1.883 0.069 1.00 68.94 99 VAL A CA 1
ATOM 830 C C . VAL A 1 99 ? 9.131 1.096 1.109 1.00 68.94 99 VAL A C 1
ATOM 832 O O . VAL A 1 99 ? 8.687 1.098 2.276 1.00 68.94 99 VAL A O 1
#

Sequence (99 aa):
MAEHIDSTSINNNLRYRFEYLSKFLNFTNDDIEMLNYFGQIALPFIPTVVDTLFQKLLEFDITKKYFLIRHFSYTGTLPINETELTFQSEQMAFRRSTV

Mean predicted aligned error: 5.46 Å

Foldseek 3Di:
DDDDDDPVCCVPPPVSVVVVVCVVVVPDVVNVVVCVVVCVVCVVCLLVVLLVVLQVLLVDPVSQQVLQDQDPPDPDDGDPDSVRDDCPPPSNVVVSVVD

Radius of gyration: 20.19 Å; Cα contacts (8 Å, |Δi|>4): 55; chains: 1; bounding box: 44×27×46 Å

Solvent-accessible surface area (backbone atoms only — not comparable to full-atom values): 6135 Å² total; per-residue (Å²): 132,85,82,90,77,60,70,66,45,50,75,75,29,70,67,56,35,48,53,51,49,32,60,74,71,66,60,48,70,67,55,51,53,50,48,58,53,45,46,67,69,45,55,84,48,46,66,59,53,50,52,52,50,55,52,57,40,60,75,37,69,88,53,32,55,64,71,62,53,81,54,87,93,62,83,76,75,73,54,92,46,71,86,67,50,48,81,79,34,66,60,47,51,50,58,63,75,74,108

Secondary structure (DSSP, 8-state):
-PPP--HHHHHH-HHHHHHHHHHHTT--HHHHHHHHHHHHHHGGGHHHHHHHHHHHHHSSHHHHGGGGSPPTT--SPPPSSTTT--TTSHHHHHHHHT-